Protein AF-A0A6J5V2I3-F1 (afdb_monomer)

Mean predicted aligned error: 6.12 Å

Nearest PDB structures (foldseek):
  8hni-assembly1_G  TM=2.687E-01  e=2.159E-01  Homo sapiens
  3mxh-assembly1_P  TM=5.125E-01  e=2.371E+00  Homo sapiens
  5o2v-assembly1_A  TM=5.079E-01  e=2.517E+00  Homo sapiens

Structure (mmCIF, N/CA/C/O backbone):
data_AF-A0A6J5V2I3-F1
#
_entry.id   AF-A0A6J5V2I3-F1
#
loop_
_atom_site.group_PDB
_atom_site.id
_atom_site.type_symbol
_atom_site.label_atom_id
_atom_site.label_alt_id
_atom_site.label_comp_id
_atom_site.label_asym_id
_atom_site.label_entity_id
_atom_site.label_seq_id
_atom_site.pdbx_PDB_ins_code
_atom_site.Cartn_x
_atom_site.Cartn_y
_atom_site.Cartn_z
_atom_site.occupancy
_atom_site.B_iso_or_equiv
_atom_site.auth_seq_id
_atom_site.auth_comp_id
_atom_site.auth_asym_id
_atom_site.auth_atom_id
_atom_site.pdbx_PDB_model_num
ATOM 1 N N . MET A 1 1 ? 7.909 12.365 25.636 1.00 50.78 1 MET A N 1
ATOM 2 C CA . MET A 1 1 ? 7.626 11.193 24.781 1.00 50.78 1 MET A CA 1
ATOM 3 C C . MET A 1 1 ? 6.154 11.246 24.423 1.00 50.78 1 MET A C 1
ATOM 5 O O . MET A 1 1 ? 5.352 11.389 25.336 1.00 50.78 1 MET A O 1
ATOM 9 N N . GLY A 1 2 ? 5.808 11.254 23.135 1.00 62.72 2 GLY A N 1
ATOM 10 C CA . GLY A 1 2 ? 4.414 11.369 22.702 1.00 62.72 2 GLY A CA 1
ATOM 11 C C . GLY A 1 2 ? 3.577 10.192 23.204 1.00 62.72 2 GLY A C 1
ATOM 12 O O . GLY A 1 2 ? 4.015 9.046 23.145 1.00 62.72 2 GLY A O 1
ATOM 13 N N . THR A 1 3 ? 2.389 10.471 23.731 1.00 79.06 3 THR A N 1
ATOM 14 C CA . THR A 1 3 ? 1.456 9.432 24.173 1.00 79.06 3 THR A CA 1
ATOM 15 C C . THR A 1 3 ? 0.920 8.693 22.949 1.00 79.06 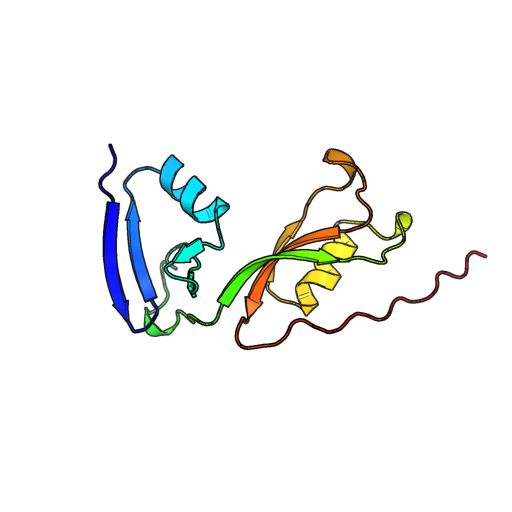3 THR A C 1
ATOM 17 O O . THR A 1 3 ? 0.344 9.321 22.061 1.00 79.06 3 THR A O 1
ATOM 20 N N . ILE A 1 4 ? 1.095 7.372 22.905 1.00 87.50 4 ILE A N 1
ATOM 21 C CA . ILE A 1 4 ? 0.461 6.504 21.907 1.00 87.50 4 ILE A CA 1
ATOM 22 C C . ILE A 1 4 ? -0.820 5.958 22.528 1.00 87.50 4 ILE A C 1
ATOM 24 O O . ILE A 1 4 ? -0.789 5.395 23.624 1.00 87.50 4 ILE A O 1
ATOM 28 N N . LYS A 1 5 ? -1.948 6.114 21.836 1.00 91.81 5 LYS A N 1
ATOM 29 C CA . LYS A 1 5 ? -3.216 5.484 22.217 1.00 91.81 5 LYS A CA 1
ATOM 30 C C . LYS A 1 5 ? -3.663 4.564 21.095 1.00 91.81 5 LYS A C 1
ATOM 32 O O . LYS A 1 5 ? -3.734 4.997 19.950 1.00 91.81 5 LYS A O 1
ATOM 37 N N . VAL A 1 6 ? -3.973 3.318 21.435 1.00 92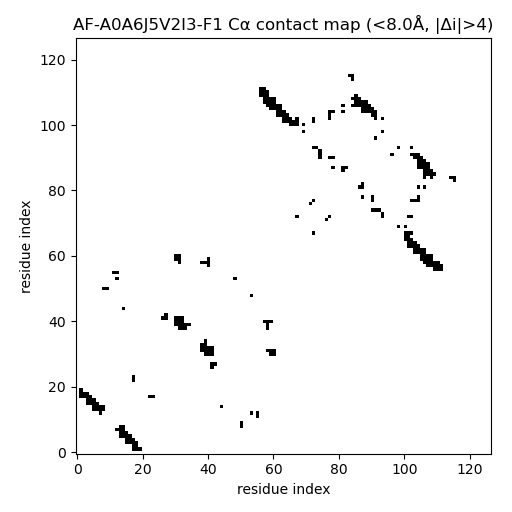.75 6 VAL A N 1
ATOM 38 C CA . VAL A 1 6 ? -4.553 2.342 20.508 1.00 92.75 6 VAL A CA 1
ATOM 39 C C . VAL A 1 6 ? -5.940 1.988 21.017 1.00 92.75 6 VAL A C 1
ATOM 41 O O . VAL A 1 6 ? -6.088 1.590 22.171 1.00 92.75 6 VAL A O 1
ATOM 44 N N . LEU A 1 7 ? -6.950 2.163 20.174 1.00 93.12 7 LEU A N 1
ATOM 45 C CA . LEU A 1 7 ? -8.341 1.857 20.479 1.00 93.12 7 LEU A CA 1
ATOM 46 C C . LEU A 1 7 ? -8.856 0.830 19.475 1.00 93.12 7 LEU A C 1
ATOM 48 O O . LEU A 1 7 ? -8.580 0.921 18.279 1.00 93.12 7 LEU A O 1
ATOM 52 N N . TRP A 1 8 ? -9.610 -0.149 19.963 1.00 93.38 8 TRP A N 1
ATOM 53 C CA . TRP A 1 8 ? -10.357 -1.051 19.095 1.00 93.38 8 TRP A CA 1
ATOM 54 C C . TRP A 1 8 ? -11.487 -0.273 18.410 1.00 93.38 8 TRP A C 1
ATOM 56 O O . TRP A 1 8 ? -12.190 0.486 19.077 1.00 93.38 8 TRP A O 1
ATOM 66 N N . ALA A 1 9 ? -11.628 -0.434 17.092 1.00 89.69 9 ALA A N 1
ATOM 67 C CA . ALA A 1 9 ? -12.672 0.226 16.308 1.00 89.69 9 ALA A CA 1
ATOM 68 C C . ALA A 1 9 ? -13.717 -0.785 15.812 1.00 89.69 9 ALA A C 1
ATOM 70 O O . ALA A 1 9 ? -14.901 -0.620 16.087 1.00 89.69 9 ALA A O 1
ATOM 71 N N . LYS A 1 10 ? -13.272 -1.838 15.113 1.00 90.25 10 LYS A N 1
ATOM 72 C CA . LYS A 1 10 ? -14.092 -2.987 14.695 1.00 90.25 10 LYS A CA 1
ATOM 73 C C . LYS A 1 10 ? -13.204 -4.214 14.461 1.00 90.25 10 LYS A C 1
ATOM 75 O O . LYS A 1 10 ? -11.998 -4.174 14.706 1.00 90.25 10 LYS A O 1
ATOM 80 N N . GLU A 1 11 ? -13.782 -5.320 14.000 1.00 90.69 11 GLU A N 1
ATOM 81 C CA . GLU A 1 11 ? -13.013 -6.519 13.648 1.00 90.69 11 GLU A CA 1
ATOM 82 C C . GLU A 1 11 ? -11.870 -6.188 12.670 1.00 90.69 11 GLU A C 1
ATOM 84 O O . GLU A 1 11 ? -12.077 -5.534 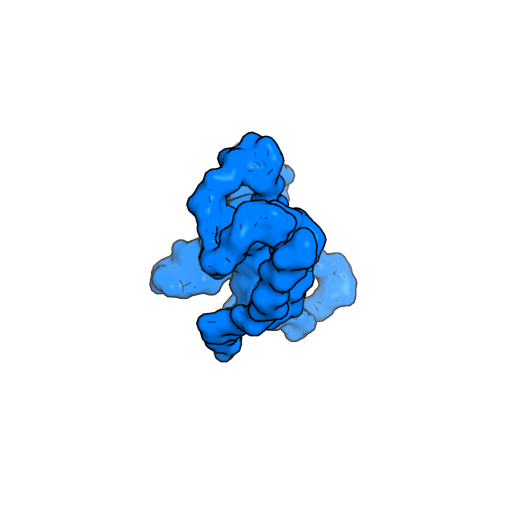11.650 1.00 90.69 11 GLU A O 1
ATOM 89 N N . ASN A 1 12 ? -10.649 -6.608 13.021 1.00 90.88 12 ASN A N 1
ATOM 90 C CA . ASN A 1 12 ? -9.408 -6.356 12.277 1.00 90.88 12 ASN A CA 1
ATOM 91 C C . ASN A 1 12 ? -9.067 -4.871 12.012 1.00 90.88 12 ASN A C 1
ATOM 93 O O . ASN A 1 12 ? -8.186 -4.585 11.202 1.00 90.88 12 ASN A O 1
ATOM 97 N N . VAL A 1 13 ? -9.700 -3.920 12.714 1.00 91.38 13 VAL A N 1
ATOM 98 C CA . VAL A 1 13 ? -9.439 -2.478 12.567 1.00 91.38 13 VAL A CA 1
ATOM 99 C C . VAL A 1 13 ? -9.248 -1.810 13.929 1.00 91.38 13 VAL A C 1
ATOM 101 O O . VAL A 1 13 ? -10.082 -1.906 14.832 1.00 91.38 13 VAL A O 1
ATOM 104 N N . TYR A 1 14 ? -8.149 -1.067 14.051 1.00 91.94 14 TYR A N 1
ATOM 105 C CA . TYR A 1 14 ? -7.755 -0.351 15.261 1.00 91.94 14 TYR A CA 1
ATOM 106 C C . TYR A 1 14 ? -7.426 1.102 14.920 1.00 91.94 14 TYR A C 1
ATOM 108 O O . TYR A 1 14 ? -6.811 1.382 13.892 1.00 91.94 14 TYR A O 1
ATOM 116 N N . SER A 1 15 ? -7.802 2.026 15.801 1.00 91.06 15 SER A N 1
ATOM 117 C CA . SER A 1 15 ? -7.406 3.430 15.713 1.00 91.06 15 SER A CA 1
ATOM 118 C C . SER A 1 15 ? -6.141 3.660 16.530 1.00 91.06 15 SER A C 1
ATOM 120 O O . SER A 1 15 ? -6.086 3.306 17.709 1.00 91.06 15 SER A O 1
ATOM 122 N N . ILE A 1 16 ? -5.122 4.254 15.909 1.00 92.00 16 ILE A N 1
ATOM 123 C CA . ILE A 1 16 ? -3.849 4.589 16.551 1.00 92.00 16 ILE A CA 1
ATOM 124 C C . ILE A 1 16 ? -3.707 6.111 16.538 1.00 92.00 16 ILE A C 1
ATOM 126 O O . ILE A 1 16 ? -3.611 6.725 15.479 1.00 92.00 16 ILE A O 1
ATOM 130 N N . SER A 1 17 ? -3.691 6.725 17.719 1.00 91.50 17 SER A N 1
ATOM 131 C CA . SER A 1 17 ? -3.444 8.157 17.894 1.00 91.50 17 SER A CA 1
ATOM 132 C C . SER A 1 17 ? -2.034 8.381 18.422 1.00 91.50 17 SER A C 1
ATOM 134 O O . SER A 1 17 ? -1.651 7.817 19.451 1.00 91.50 17 SER A O 1
ATOM 136 N N . VAL A 1 18 ? -1.277 9.219 17.719 1.00 90.06 18 VAL A N 1
ATOM 137 C CA . VAL A 1 18 ? 0.126 9.520 18.011 1.00 90.06 18 VAL A CA 1
ATOM 138 C C . VAL A 1 18 ? 0.307 11.033 18.002 1.00 90.06 18 VAL A C 1
ATOM 140 O O . VAL A 1 18 ? -0.085 11.692 17.045 1.00 90.06 18 VAL A O 1
ATOM 143 N N . GLY A 1 19 ? 0.883 11.589 19.070 1.00 88.00 19 GLY A N 1
ATOM 144 C CA . GLY A 1 19 ? 1.113 13.036 19.199 1.00 88.00 19 GLY A CA 1
ATOM 145 C C . GLY A 1 19 ? 2.407 13.553 18.555 1.00 88.00 19 GLY A C 1
ATOM 146 O O . GLY A 1 19 ? 2.732 14.721 18.721 1.00 88.00 19 GLY A O 1
ATOM 147 N N . ASP A 1 20 ? 3.166 12.686 17.885 1.00 90.12 20 ASP A N 1
ATOM 148 C CA . ASP A 1 20 ? 4.465 12.989 17.281 1.00 90.12 20 ASP A CA 1
ATOM 149 C C . ASP A 1 20 ? 4.470 12.598 15.798 1.00 90.12 20 ASP A C 1
ATOM 151 O O . ASP A 1 20 ? 4.311 11.426 15.446 1.00 90.12 20 ASP A O 1
ATOM 155 N N . GLU A 1 21 ? 4.677 13.582 14.925 1.00 89.38 21 GLU A N 1
ATOM 156 C CA . GLU A 1 21 ? 4.688 13.393 13.475 1.00 89.38 21 GLU A CA 1
ATOM 157 C C . GLU A 1 21 ? 5.840 12.486 13.014 1.00 89.38 21 GLU A C 1
ATOM 159 O O . GLU A 1 21 ? 5.659 11.668 12.110 1.00 89.38 21 GLU A O 1
ATOM 164 N N . ALA A 1 22 ? 7.010 12.558 13.661 1.00 91.88 22 ALA A N 1
ATOM 165 C CA . ALA A 1 22 ? 8.142 11.698 13.316 1.00 91.88 22 ALA A CA 1
ATOM 166 C C . ALA A 1 22 ? 7.805 10.218 13.559 1.00 91.88 22 ALA A C 1
ATOM 168 O O . ALA A 1 22 ? 8.181 9.340 12.780 1.00 91.88 22 ALA A O 1
ATOM 169 N N . MET A 1 23 ? 7.039 9.936 14.613 1.00 91.19 23 MET A N 1
ATOM 170 C CA . MET A 1 23 ? 6.550 8.595 14.906 1.00 91.19 23 MET A CA 1
ATOM 171 C C . MET A 1 23 ? 5.470 8.141 13.918 1.00 91.19 23 MET A C 1
ATOM 173 O O . MET A 1 23 ? 5.496 6.984 13.503 1.00 91.19 23 MET A O 1
ATOM 177 N N . VAL A 1 24 ? 4.574 9.037 13.487 1.00 91.06 24 VAL A N 1
ATOM 178 C CA . VAL A 1 24 ? 3.604 8.734 12.418 1.00 91.06 24 VAL A CA 1
ATOM 179 C C . VAL A 1 24 ? 4.328 8.331 11.134 1.00 91.06 24 VAL A C 1
ATOM 181 O O . VAL A 1 24 ? 3.995 7.298 10.559 1.00 91.06 24 VAL A O 1
ATOM 184 N N . ARG A 1 25 ? 5.360 9.079 10.721 1.00 92.25 25 ARG A N 1
ATOM 185 C CA . ARG A 1 25 ? 6.163 8.739 9.533 1.00 92.25 25 ARG A CA 1
ATOM 186 C C . ARG A 1 25 ? 6.805 7.362 9.669 1.00 92.25 25 ARG A C 1
ATOM 188 O O . ARG A 1 25 ? 6.610 6.518 8.807 1.00 92.25 25 ARG A O 1
ATOM 195 N N . ARG A 1 26 ? 7.441 7.072 10.809 1.00 92.75 26 ARG A N 1
ATOM 196 C CA . ARG A 1 26 ? 8.023 5.743 11.080 1.00 92.75 26 ARG A CA 1
ATOM 197 C C . ARG A 1 26 ? 6.993 4.613 11.021 1.00 92.75 26 ARG A C 1
ATOM 199 O O . ARG A 1 26 ? 7.315 3.540 10.520 1.00 92.75 26 ARG A O 1
ATOM 206 N N . LEU A 1 27 ? 5.777 4.836 11.525 1.00 93.31 27 LEU A N 1
ATOM 207 C CA . LEU A 1 27 ? 4.687 3.857 11.448 1.00 93.31 27 LEU A CA 1
ATOM 208 C C . LEU A 1 27 ? 4.243 3.609 10.003 1.00 93.31 27 LEU A C 1
ATOM 210 O O . LEU A 1 27 ? 4.032 2.456 9.628 1.00 93.31 27 LEU A O 1
ATOM 214 N N . MET A 1 28 ? 4.132 4.667 9.196 1.00 92.56 28 MET A N 1
ATOM 215 C CA . MET A 1 28 ? 3.763 4.560 7.782 1.00 92.56 28 MET A CA 1
ATOM 216 C C . MET A 1 28 ? 4.870 3.899 6.955 1.00 92.56 28 MET A C 1
ATOM 218 O O . MET A 1 28 ? 4.591 3.001 6.159 1.00 92.56 28 MET A O 1
ATOM 222 N N . ASP A 1 29 ? 6.127 4.284 7.167 1.00 92.81 29 ASP A N 1
ATOM 223 C CA . ASP A 1 29 ? 7.292 3.780 6.432 1.00 92.81 29 ASP A CA 1
ATOM 224 C C . ASP A 1 29 ? 7.617 2.327 6.774 1.00 92.81 29 ASP A C 1
ATOM 226 O O . ASP A 1 29 ? 8.054 1.574 5.908 1.00 92.81 29 ASP A O 1
ATOM 230 N N . GLY A 1 30 ? 7.325 1.901 8.004 1.00 93.44 30 GLY A N 1
ATOM 231 C CA . GLY A 1 30 ? 7.525 0.521 8.440 1.00 93.44 30 GLY A CA 1
ATOM 232 C C . GLY A 1 30 ? 6.493 -0.477 7.914 1.00 93.44 30 GLY A C 1
ATOM 233 O O . GLY A 1 30 ? 6.630 -1.664 8.185 1.00 93.44 30 GLY A O 1
ATOM 234 N N . ASN A 1 31 ? 5.470 -0.040 7.170 1.00 94.44 31 ASN A N 1
ATOM 235 C CA . ASN A 1 31 ? 4.503 -0.973 6.600 1.00 94.44 31 ASN A CA 1
ATOM 236 C C . ASN A 1 31 ? 5.144 -1.966 5.606 1.00 94.44 31 ASN A C 1
ATOM 238 O O . ASN A 1 31 ? 5.909 -1.527 4.736 1.00 94.44 31 ASN A O 1
ATOM 242 N N . PRO A 1 32 ? 4.742 -3.251 5.657 1.00 94.94 32 PRO A N 1
ATOM 243 C CA . PRO A 1 32 ? 3.748 -3.808 6.574 1.00 94.94 32 PRO A CA 1
ATOM 244 C C . PRO A 1 32 ? 4.379 -4.212 7.910 1.00 94.94 32 PRO A C 1
ATOM 246 O O . PRO A 1 32 ? 5.536 -4.623 7.977 1.00 94.94 32 PRO A O 1
ATOM 249 N N . TRP A 1 33 ? 3.583 -4.169 8.973 1.00 94.44 33 TRP A N 1
ATOM 250 C CA . TRP A 1 33 ? 3.976 -4.684 10.279 1.00 94.44 33 TRP A CA 1
ATOM 251 C C . TRP A 1 33 ? 3.543 -6.140 10.435 1.00 94.44 33 TRP A C 1
ATOM 253 O O . TRP A 1 33 ? 2.594 -6.597 9.798 1.00 94.44 33 TRP A O 1
ATOM 263 N N . PHE A 1 34 ? 4.216 -6.864 11.326 1.00 93.75 34 PHE A N 1
ATOM 264 C CA . PHE A 1 34 ? 3.855 -8.234 11.673 1.00 93.75 34 PHE A CA 1
ATOM 265 C C . PHE A 1 34 ? 3.612 -8.338 13.173 1.00 93.75 34 PHE A C 1
ATOM 267 O O . PHE A 1 34 ? 4.513 -8.102 13.979 1.00 93.75 34 PHE A O 1
ATOM 274 N N . ILE A 1 35 ? 2.390 -8.704 13.554 1.00 91.81 35 ILE A N 1
ATOM 275 C CA . ILE A 1 35 ? 1.990 -8.876 14.950 1.00 91.81 35 ILE A CA 1
ATOM 276 C C . ILE A 1 35 ? 1.571 -10.330 15.124 1.00 91.81 35 ILE A C 1
ATOM 278 O O . ILE A 1 35 ? 0.568 -10.765 14.568 1.00 91.81 35 ILE A O 1
ATOM 282 N N . LYS A 1 36 ? 2.356 -11.102 15.887 1.00 93.88 36 LYS A N 1
ATOM 283 C CA . LYS A 1 36 ? 2.112 -12.539 16.129 1.00 93.88 36 LYS A CA 1
ATOM 284 C C . LYS A 1 36 ? 1.931 -13.359 14.836 1.00 93.88 36 LYS A C 1
ATOM 286 O O . LYS A 1 36 ? 1.108 -14.264 14.786 1.00 93.88 36 LYS A O 1
ATOM 291 N N . GLY A 1 37 ? 2.687 -13.024 13.791 1.00 91.06 37 GLY A N 1
ATOM 292 C CA . GLY A 1 37 ? 2.617 -13.696 12.488 1.00 91.06 37 GLY A CA 1
ATOM 293 C C . GLY A 1 37 ? 1.512 -13.191 11.555 1.00 91.06 37 GLY A C 1
ATOM 294 O O . GLY A 1 37 ? 1.492 -13.589 10.396 1.00 91.06 37 GLY A O 1
ATOM 295 N N . PHE A 1 38 ? 0.643 -12.284 12.009 1.00 90.31 38 PHE A N 1
ATOM 296 C CA . PHE A 1 38 ? -0.373 -11.652 11.169 1.00 90.31 38 PHE A CA 1
ATOM 297 C C . PHE A 1 38 ? 0.140 -10.342 10.577 1.00 90.31 38 PHE A C 1
ATOM 299 O O . PHE A 1 38 ? 0.819 -9.567 11.257 1.00 90.31 38 PHE A O 1
ATOM 306 N N . THR A 1 39 ? -0.208 -10.084 9.317 1.00 92.44 39 THR A N 1
ATOM 307 C CA . THR A 1 39 ? 0.081 -8.815 8.644 1.00 92.44 39 THR A CA 1
ATOM 308 C C . THR A 1 39 ? -0.808 -7.711 9.204 1.00 92.44 39 THR A C 1
ATOM 310 O O . THR A 1 39 ? -2.025 -7.855 9.285 1.00 92.44 39 THR A O 1
ATOM 313 N N . PHE A 1 40 ? -0.191 -6.595 9.575 1.00 93.12 40 PHE A N 1
ATOM 314 C CA . PHE A 1 40 ? -0.855 -5.416 10.104 1.00 93.12 40 PHE A CA 1
ATOM 315 C C . PHE A 1 40 ? -0.429 -4.188 9.302 1.00 93.12 40 PHE A C 1
ATOM 317 O O . PHE A 1 40 ? 0.755 -3.856 9.232 1.00 93.12 40 PHE A O 1
ATOM 324 N N . THR A 1 41 ? -1.397 -3.506 8.699 1.00 93.88 41 THR A N 1
ATOM 325 C CA . THR A 1 41 ? -1.143 -2.341 7.848 1.00 93.88 41 THR A CA 1
ATOM 326 C C . THR A 1 41 ? -1.657 -1.083 8.526 1.00 93.88 41 THR A C 1
ATOM 328 O O . THR A 1 41 ? -2.841 -0.966 8.834 1.00 93.88 41 THR A O 1
ATOM 331 N N . VAL A 1 42 ? -0.771 -0.114 8.717 1.00 92.94 42 VAL A N 1
ATOM 332 C CA 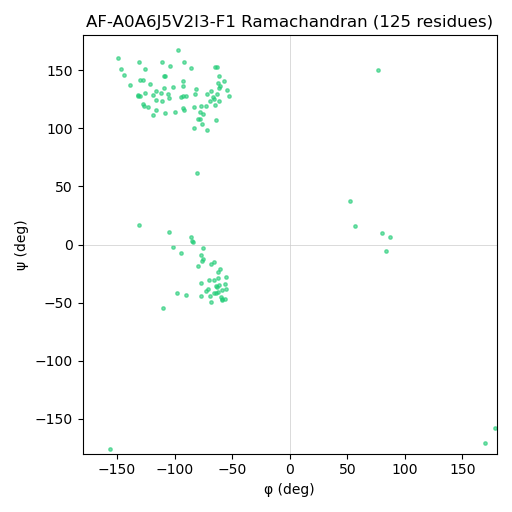. VAL A 1 42 ? -1.104 1.221 9.209 1.00 92.94 42 VAL A CA 1
ATOM 333 C C . VAL A 1 42 ? -1.412 2.117 8.013 1.00 92.94 42 VAL A C 1
ATOM 335 O O . VAL A 1 42 ? -0.614 2.211 7.084 1.00 92.94 42 VAL A O 1
ATOM 338 N N . LYS A 1 43 ? -2.556 2.798 8.028 1.00 90.50 43 LYS A N 1
ATOM 339 C CA . LYS A 1 43 ? -2.929 3.799 7.018 1.00 90.50 43 LYS A CA 1
ATOM 340 C C . LYS A 1 43 ? -3.392 5.072 7.712 1.00 90.50 43 LYS A C 1
ATOM 342 O O . LYS A 1 43 ? -3.803 5.034 8.872 1.00 90.50 43 LYS A O 1
ATOM 347 N N . TYR A 1 44 ? -3.321 6.201 7.011 1.00 88.25 44 TYR A N 1
ATOM 348 C CA . TYR A 1 44 ? -3.926 7.434 7.506 1.00 88.25 44 TYR A CA 1
ATOM 349 C C . TYR A 1 44 ? -5.430 7.234 7.667 1.00 88.25 44 TYR A C 1
ATOM 351 O O . TYR A 1 44 ? -6.075 6.660 6.790 1.00 88.25 44 TYR A O 1
ATOM 359 N N . CYS A 1 45 ? -5.975 7.711 8.786 1.00 82.00 45 CYS A N 1
ATOM 360 C CA . CYS A 1 45 ? -7.412 7.682 9.004 1.00 82.00 45 CYS A CA 1
ATOM 361 C C . CYS A 1 45 ? -8.086 8.597 7.965 1.00 82.00 45 CYS A C 1
ATOM 363 O O . CYS A 1 45 ? -7.759 9.789 7.915 1.00 82.00 45 CYS A O 1
ATOM 365 N N . PRO A 1 46 ? -8.982 8.077 7.114 1.00 75.00 46 PRO A N 1
ATOM 366 C CA . PRO A 1 46 ? -9.705 8.908 6.164 1.00 75.00 46 PRO A CA 1
ATOM 367 C C . PRO A 1 46 ? -10.632 9.879 6.910 1.00 75.00 46 PRO A C 1
ATOM 369 O O . PRO A 1 46 ? -11.468 9.465 7.703 1.00 75.00 46 PRO A O 1
ATOM 372 N N . LEU A 1 47 ? -10.504 11.181 6.633 1.00 70.88 47 LEU A N 1
ATOM 373 C CA . LEU A 1 47 ? -11.242 12.248 7.335 1.00 70.88 47 LEU A CA 1
ATOM 374 C C . LEU A 1 47 ? -12.772 12.178 7.167 1.00 70.88 47 LEU A C 1
ATOM 376 O O . LEU A 1 47 ? -13.497 12.715 7.998 1.00 70.88 47 LEU A O 1
ATOM 380 N N . TYR A 1 48 ? -13.256 11.541 6.096 1.00 66.44 48 TYR A N 1
ATOM 381 C CA . TYR A 1 48 ? -14.666 11.571 5.678 1.00 66.44 48 TYR A CA 1
ATOM 382 C C . TYR A 1 48 ? -15.265 10.189 5.388 1.00 66.44 48 TYR A C 1
ATOM 384 O O . TYR A 1 48 ? -16.274 10.104 4.698 1.00 66.44 48 TYR A O 1
ATOM 392 N N . HIS A 1 49 ? -14.631 9.109 5.846 1.00 67.62 49 HIS A N 1
ATOM 393 C CA . HIS A 1 49 ? -15.162 7.758 5.643 1.00 67.62 49 HIS A CA 1
ATOM 394 C C . HIS A 1 49 ? -15.691 7.196 6.959 1.00 67.62 49 HIS A C 1
ATOM 396 O O . HIS A 1 49 ? -15.130 7.460 8.026 1.00 67.62 49 HIS A O 1
ATOM 402 N N . SER A 1 50 ? -16.764 6.409 6.876 1.00 78.38 50 SER A N 1
ATOM 403 C CA . SER A 1 50 ? -17.210 5.601 8.004 1.00 78.38 50 SER A CA 1
ATOM 404 C C . SER A 1 50 ? -16.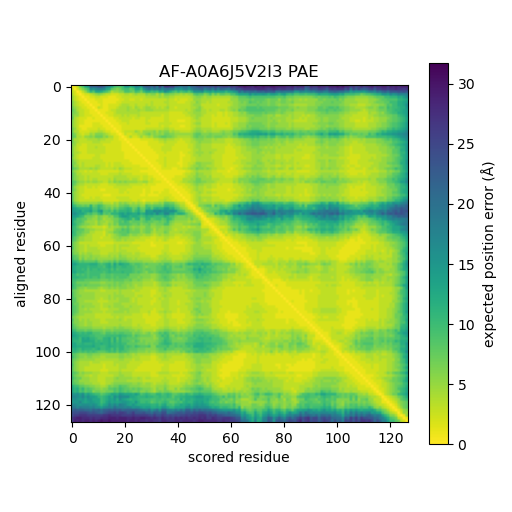123 4.584 8.353 1.00 78.38 50 SER A C 1
ATOM 406 O O . SER A 1 50 ? -15.374 4.123 7.488 1.00 78.38 50 SER A O 1
ATOM 408 N N . LEU A 1 51 ? -16.068 4.167 9.620 1.00 75.69 51 LEU A N 1
ATOM 409 C CA . LEU A 1 51 ? -15.261 3.007 10.010 1.00 75.69 51 LEU A CA 1
ATOM 410 C C . LEU A 1 51 ? -15.649 1.762 9.199 1.00 75.69 51 LEU A C 1
ATOM 412 O O . LEU A 1 51 ? -14.806 0.895 8.967 1.00 75.69 51 LEU A O 1
ATOM 416 N N . ASP A 1 52 ? -16.896 1.682 8.735 1.00 79.44 52 ASP A N 1
ATOM 417 C CA . ASP A 1 52 ? -17.399 0.587 7.907 1.00 79.44 52 ASP A CA 1
ATOM 418 C C . ASP A 1 52 ? -16.740 0.531 6.526 1.00 79.44 52 ASP A C 1
ATOM 420 O O . ASP A 1 52 ? -16.481 -0.567 6.039 1.00 79.44 52 ASP A O 1
ATOM 424 N N . ASP A 1 53 ? -16.332 1.676 5.973 1.00 80.25 53 ASP A N 1
ATOM 425 C CA . ASP A 1 53 ? -15.677 1.764 4.661 1.00 80.25 53 ASP A CA 1
ATOM 426 C C . ASP A 1 53 ? -14.213 1.291 4.697 1.00 80.25 53 ASP A C 1
ATOM 428 O O . ASP A 1 53 ? -13.578 1.093 3.659 1.00 80.25 53 ASP A O 1
ATOM 432 N N . ILE A 1 54 ? -13.645 1.107 5.896 1.00 82.62 54 ILE A N 1
ATOM 433 C CA . ILE A 1 54 ? -12.289 0.585 6.059 1.00 82.62 54 ILE A CA 1
ATOM 434 C C . ILE A 1 54 ? -12.306 -0.919 5.788 1.00 82.62 54 ILE A C 1
ATOM 436 O O . ILE A 1 54 ? -12.850 -1.699 6.578 1.00 82.62 54 ILE A O 1
ATOM 440 N N . ILE A 1 55 ? -11.664 -1.314 4.687 1.00 82.75 55 ILE A N 1
ATOM 441 C CA . ILE A 1 55 ? -11.507 -2.710 4.278 1.00 82.75 55 ILE A CA 1
ATOM 442 C C . ILE A 1 55 ? -10.186 -3.267 4.854 1.00 82.75 55 ILE A C 1
ATOM 444 O O . ILE A 1 55 ? -9.113 -2.765 4.498 1.00 82.75 55 ILE A O 1
ATOM 448 N N . PRO A 1 56 ? -10.230 -4.271 5.757 1.00 84.81 56 PRO A N 1
ATOM 449 C CA . PRO A 1 56 ? -9.047 -4.788 6.451 1.00 84.81 56 PRO A CA 1
ATOM 450 C C . PRO A 1 56 ? -8.259 -5.842 5.653 1.00 84.81 56 PRO A C 1
ATOM 452 O O . PRO A 1 56 ? -7.275 -6.374 6.156 1.00 84.81 56 PRO A O 1
ATOM 455 N N . ASP A 1 57 ? -8.664 -6.153 4.421 1.00 90.44 57 ASP A N 1
ATOM 456 C CA . ASP A 1 57 ? -8.029 -7.156 3.552 1.00 90.44 57 ASP A CA 1
ATOM 457 C C . ASP A 1 57 ? -6.851 -6.603 2.735 1.00 90.44 57 ASP A C 1
ATOM 459 O O . ASP A 1 57 ? -6.292 -7.294 1.887 1.00 90.44 57 ASP A O 1
ATOM 463 N N . ARG A 1 58 ? -6.453 -5.352 2.978 1.00 91.75 58 ARG A N 1
ATOM 464 C CA . ARG A 1 58 ? -5.410 -4.679 2.208 1.00 91.75 58 ARG A CA 1
ATOM 465 C C . ARG A 1 58 ? -4.069 -4.664 2.928 1.00 91.75 58 ARG A C 1
ATOM 467 O O . ARG A 1 58 ? -3.979 -4.290 4.100 1.00 91.75 58 ARG A O 1
ATOM 474 N N . ALA A 1 59 ? -3.002 -4.955 2.192 1.00 93.50 59 ALA A N 1
ATOM 475 C CA . ALA A 1 59 ? -1.641 -4.929 2.706 1.00 93.50 59 ALA A CA 1
ATOM 476 C C . ALA A 1 59 ? -0.705 -4.084 1.843 1.00 93.50 59 ALA A C 1
ATOM 478 O O . ALA A 1 59 ? -0.789 -4.094 0.618 1.00 93.50 59 ALA A O 1
ATOM 479 N N . ILE A 1 60 ? 0.199 -3.348 2.490 1.00 95.50 60 ILE A N 1
ATOM 480 C CA . ILE A 1 60 ? 1.210 -2.541 1.801 1.00 95.50 60 ILE A CA 1
ATOM 481 C C . ILE A 1 60 ? 2.521 -3.315 1.805 1.00 95.50 60 ILE A C 1
ATOM 483 O O . ILE A 1 60 ? 3.105 -3.499 2.866 1.00 95.50 60 ILE A O 1
ATOM 487 N N . PHE A 1 61 ? 2.999 -3.730 0.634 1.00 94.75 61 PHE A N 1
ATOM 488 C CA . PHE A 1 61 ? 4.264 -4.449 0.480 1.00 94.75 61 PHE A CA 1
ATOM 489 C C . PHE A 1 61 ? 5.1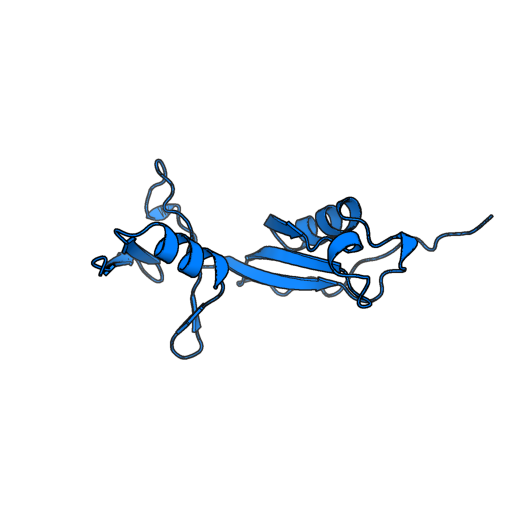79 -3.769 -0.532 1.00 94.75 61 PHE A C 1
ATOM 491 O O . PHE A 1 61 ? 4.728 -3.183 -1.516 1.00 94.75 61 PHE A O 1
ATOM 498 N N . TRP A 1 62 ? 6.486 -3.926 -0.329 1.00 94.19 62 TRP A N 1
ATOM 499 C CA . TRP A 1 62 ? 7.448 -3.786 -1.413 1.00 94.19 62 TRP A CA 1
ATOM 500 C C . TRP A 1 62 ? 7.412 -5.044 -2.279 1.00 94.19 62 TRP A C 1
ATOM 502 O O . TRP A 1 62 ? 7.686 -6.143 -1.806 1.00 94.19 62 TRP A O 1
ATOM 512 N N . VAL A 1 63 ? 7.079 -4.873 -3.553 1.00 93.00 63 VAL A N 1
ATOM 513 C CA . VAL A 1 63 ? 7.014 -5.933 -4.556 1.00 93.00 63 VAL A CA 1
ATOM 514 C C . VAL A 1 63 ? 8.166 -5.760 -5.535 1.00 93.00 63 VAL A C 1
ATOM 516 O O . VAL A 1 63 ? 8.435 -4.652 -6.005 1.00 93.00 63 VAL A O 1
ATOM 519 N N . GLN A 1 64 ? 8.837 -6.867 -5.846 1.00 93.00 64 GLN A N 1
ATOM 520 C CA . GLN A 1 64 ? 9.910 -6.924 -6.830 1.00 93.00 64 GLN A CA 1
ATOM 521 C C . GLN A 1 64 ? 9.420 -7.608 -8.102 1.00 93.00 64 GLN A C 1
ATOM 523 O O . GLN A 1 64 ? 8.860 -8.702 -8.063 1.00 93.00 64 GLN A O 1
ATOM 528 N N . ALA A 1 65 ? 9.654 -6.959 -9.236 1.00 90.38 65 ALA A N 1
ATOM 529 C CA . ALA A 1 65 ? 9.380 -7.510 -10.548 1.00 90.38 65 ALA A CA 1
ATOM 530 C C . ALA A 1 65 ? 10.692 -7.860 -11.251 1.00 90.38 65 ALA A C 1
ATOM 532 O O . ALA A 1 65 ? 11.487 -6.981 -11.593 1.00 90.38 65 ALA A O 1
ATOM 533 N N . HIS A 1 66 ? 10.899 -9.157 -11.459 1.00 89.94 66 HIS A N 1
ATOM 534 C CA . HIS A 1 66 ? 12.089 -9.721 -12.089 1.00 89.94 66 HIS A CA 1
ATOM 535 C C . HIS A 1 66 ? 11.861 -10.001 -13.580 1.00 89.94 66 HIS A C 1
ATOM 537 O O . HIS A 1 66 ? 10.728 -9.988 -14.061 1.00 89.94 66 HIS A O 1
ATOM 543 N N . GLY A 1 67 ? 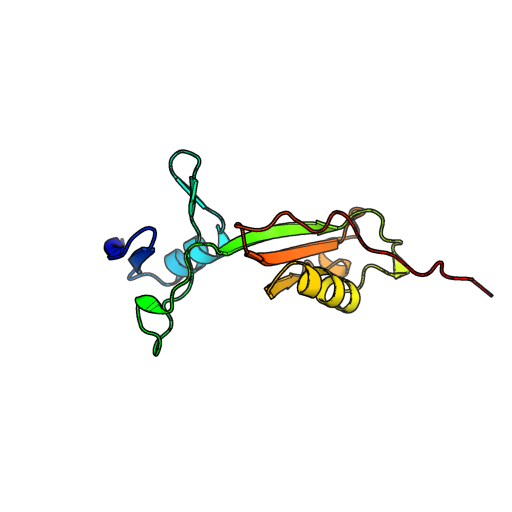12.948 -10.262 -14.312 1.00 85.62 67 GLY A N 1
ATOM 544 C CA . GLY A 1 67 ? 12.892 -10.638 -15.730 1.00 85.62 67 GLY A CA 1
ATOM 545 C C . GLY A 1 67 ? 12.709 -9.468 -16.702 1.00 85.62 67 GLY A C 1
ATOM 546 O O . GLY A 1 67 ? 12.488 -9.697 -17.886 1.00 85.62 67 GLY A O 1
ATOM 547 N N . PHE A 1 68 ? 12.822 -8.223 -16.230 1.00 83.75 68 PHE A N 1
ATOM 548 C CA . PHE A 1 68 ? 12.794 -7.045 -17.094 1.00 83.75 68 PHE A CA 1
ATOM 549 C C . PHE A 1 68 ? 14.165 -6.780 -17.732 1.00 83.75 68 PHE A C 1
ATOM 551 O O . PHE A 1 68 ? 15.161 -6.653 -17.013 1.00 83.75 68 PHE A O 1
ATOM 558 N N . PRO A 1 69 ? 14.230 -6.602 -19.063 1.00 84.06 69 PRO A N 1
ATOM 559 C CA . PRO A 1 69 ? 15.366 -5.971 -19.716 1.00 84.06 69 PRO A CA 1
ATOM 560 C C . PRO A 1 69 ? 15.601 -4.563 -19.157 1.00 84.06 69 PRO A C 1
ATOM 562 O O . PRO A 1 69 ? 14.650 -3.812 -18.931 1.00 84.06 69 PRO A O 1
ATOM 565 N N . ARG A 1 70 ? 16.871 -4.175 -18.986 1.00 82.81 70 ARG A N 1
ATOM 566 C CA . ARG A 1 70 ? 17.253 -2.888 -18.377 1.00 82.81 70 ARG A CA 1
ATOM 567 C C . ARG A 1 70 ? 16.627 -1.677 -19.077 1.00 82.81 70 ARG A C 1
ATOM 569 O O . ARG A 1 70 ? 16.199 -0.746 -18.408 1.00 82.81 70 ARG A O 1
ATOM 576 N N . ASN A 1 71 ? 16.527 -1.696 -20.406 1.00 84.12 71 ASN A N 1
ATOM 577 C CA . ASN A 1 71 ? 15.908 -0.616 -21.188 1.00 84.12 71 ASN A CA 1
ATOM 578 C C . ASN A 1 71 ? 14.393 -0.466 -20.936 1.00 84.12 71 ASN A C 1
ATOM 580 O O . ASN A 1 71 ? 13.808 0.553 -21.294 1.00 84.12 71 ASN A O 1
ATOM 584 N N . MET A 1 72 ? 13.752 -1.462 -20.320 1.00 82.38 72 MET A N 1
ATOM 585 C CA . MET A 1 72 ? 12.342 -1.432 -19.935 1.00 82.38 72 MET A CA 1
ATOM 586 C C . MET A 1 72 ? 12.141 -1.146 -18.442 1.00 82.38 72 MET A C 1
ATOM 588 O O . MET A 1 72 ? 10.995 -1.011 -18.007 1.00 82.38 72 MET A O 1
ATOM 592 N N . CYS A 1 73 ? 13.215 -0.997 -17.664 1.00 84.88 73 CYS A N 1
ATOM 593 C CA . CYS A 1 73 ? 13.171 -0.671 -16.242 1.00 84.88 73 CYS A CA 1
ATOM 594 C C . CYS A 1 73 ? 12.955 0.830 -16.002 1.00 84.88 73 CYS A C 1
ATOM 596 O O . CYS A 1 73 ? 13.793 1.495 -15.407 1.00 84.88 73 CYS A O 1
ATOM 598 N N . SER A 1 74 ? 11.822 1.359 -16.467 1.00 86.94 74 SER A N 1
ATOM 599 C CA . SER A 1 74 ? 11.432 2.755 -16.251 1.00 86.94 74 SER A CA 1
ATOM 600 C C . SER A 1 74 ? 10.349 2.887 -15.172 1.00 86.94 74 SER A C 1
ATOM 602 O O . SER A 1 74 ? 9.510 1.984 -15.032 1.00 86.94 74 SER A O 1
ATOM 604 N N . PRO A 1 75 ? 10.262 4.035 -14.472 1.00 89.38 75 PRO A N 1
ATOM 605 C CA . PRO A 1 75 ? 9.178 4.303 -13.524 1.00 89.38 75 PRO A CA 1
ATOM 606 C C . PRO A 1 75 ? 7.783 4.186 -14.157 1.00 89.38 75 PRO A C 1
ATOM 608 O O . PRO A 1 75 ? 6.833 3.727 -13.523 1.00 89.38 75 PRO A O 1
ATOM 611 N N . GLY A 1 76 ? 7.651 4.546 -15.439 1.00 90.50 76 GLY A N 1
ATOM 612 C CA . GLY A 1 76 ? 6.401 4.400 -16.186 1.00 90.50 76 GLY A CA 1
ATOM 613 C C . GLY A 1 76 ? 5.978 2.938 -16.362 1.00 90.50 76 GLY A C 1
ATOM 614 O O . GLY A 1 76 ? 4.802 2.610 -16.190 1.00 90.50 76 GLY A O 1
ATOM 615 N N . ASN A 1 77 ? 6.926 2.046 -16.657 1.00 89.12 77 ASN A N 1
ATOM 616 C CA . ASN A 1 77 ? 6.651 0.615 -16.780 1.00 89.12 77 ASN A CA 1
ATOM 617 C C . ASN A 1 77 ? 6.390 -0.034 -15.417 1.00 89.12 77 ASN A C 1
ATOM 619 O O . ASN A 1 77 ? 5.448 -0.818 -15.303 1.00 89.12 77 ASN A O 1
ATOM 623 N N . ALA A 1 78 ? 7.143 0.353 -14.381 1.00 91.62 78 ALA A N 1
ATOM 624 C CA . ALA A 1 78 ? 6.879 -0.064 -13.005 1.00 91.62 78 ALA A CA 1
ATOM 625 C C . ALA A 1 78 ? 5.451 0.311 -12.579 1.00 91.62 78 ALA A C 1
ATOM 627 O O . ALA A 1 78 ? 4.697 -0.542 -12.121 1.00 91.62 78 ALA A O 1
ATOM 628 N N . ARG A 1 79 ? 5.011 1.551 -12.837 1.00 94.31 79 ARG A N 1
ATOM 629 C CA . ARG A 1 79 ? 3.644 1.988 -12.513 1.00 94.31 79 ARG A CA 1
ATOM 630 C C . ARG A 1 79 ? 2.579 1.159 -13.232 1.00 94.31 79 ARG A C 1
ATOM 632 O O . ARG A 1 79 ? 1.611 0.741 -12.601 1.00 94.31 79 ARG A O 1
ATOM 639 N N . LYS A 1 80 ? 2.758 0.898 -14.533 1.00 92.12 80 LYS A N 1
ATOM 640 C CA . LYS A 1 80 ? 1.830 0.071 -15.329 1.00 92.12 80 LYS A CA 1
ATOM 641 C C . LYS A 1 80 ? 1.744 -1.361 -14.808 1.00 92.12 80 LYS A C 1
ATOM 643 O O . LYS A 1 80 ? 0.655 -1.926 -14.778 1.00 92.12 80 LYS A O 1
ATOM 648 N N . LEU A 1 81 ? 2.875 -1.944 -14.415 1.00 91.19 81 LEU A N 1
ATOM 649 C CA . LEU A 1 81 ? 2.905 -3.282 -13.838 1.00 91.19 81 LEU A CA 1
ATOM 650 C C . LEU A 1 81 ? 2.250 -3.302 -12.457 1.00 91.19 81 LEU A C 1
ATOM 652 O O . LEU A 1 81 ? 1.376 -4.127 -12.209 1.00 91.19 81 LEU A O 1
ATOM 656 N N . GLY A 1 82 ? 2.636 -2.380 -11.577 1.00 93.81 82 GLY A N 1
ATOM 657 C CA . GLY A 1 82 ? 2.110 -2.307 -10.220 1.00 93.81 82 GLY A CA 1
ATOM 658 C C . GLY A 1 82 ? 0.610 -2.070 -10.170 1.00 93.81 82 GLY A C 1
ATOM 659 O O . GLY A 1 82 ? -0.057 -2.693 -9.352 1.00 93.81 82 GLY A O 1
ATOM 660 N N . ALA A 1 83 ? 0.063 -1.298 -11.113 1.00 94.12 83 ALA A N 1
ATOM 661 C CA . ALA A 1 83 ? -1.379 -1.097 -11.256 1.00 94.12 83 ALA A CA 1
ATOM 662 C C . ALA A 1 83 ? -2.162 -2.396 -11.536 1.00 94.12 83 ALA A C 1
ATOM 664 O O . ALA A 1 83 ? -3.363 -2.447 -11.289 1.00 94.12 83 ALA A O 1
ATOM 665 N N . ARG A 1 84 ? -1.505 -3.456 -12.034 1.00 91.88 84 ARG A N 1
ATOM 666 C CA . ARG A 1 84 ? -2.122 -4.786 -12.196 1.00 91.88 84 ARG A CA 1
ATOM 667 C C . ARG A 1 84 ? -2.177 -5.584 -10.892 1.00 91.88 84 ARG A C 1
ATOM 669 O O . ARG A 1 84 ? -2.919 -6.555 -10.821 1.00 91.88 84 ARG A O 1
ATOM 676 N N . ILE A 1 85 ? -1.371 -5.206 -9.900 1.00 93.44 85 ILE A N 1
ATOM 677 C CA . ILE A 1 85 ? -1.268 -5.874 -8.595 1.00 93.44 85 ILE A CA 1
ATOM 678 C C . ILE A 1 85 ? -2.117 -5.132 -7.556 1.00 93.44 85 ILE A C 1
ATOM 680 O O . ILE A 1 85 ? -2.809 -5.755 -6.756 1.00 93.44 85 ILE A O 1
ATOM 684 N N . GLY A 1 86 ? -2.082 -3.798 -7.566 1.00 94.44 86 GLY A N 1
ATOM 685 C CA . GLY A 1 86 ? -2.798 -2.962 -6.610 1.00 94.44 86 GLY A CA 1
ATOM 686 C C . GLY A 1 86 ? -2.540 -1.473 -6.832 1.00 94.44 86 GLY A C 1
ATOM 687 O O . GLY A 1 86 ? -2.162 -1.041 -7.920 1.00 94.44 86 GLY A O 1
ATOM 688 N N . SER A 1 87 ? -2.743 -0.670 -5.788 1.00 94.88 87 SER A N 1
ATOM 689 C CA . SER A 1 87 ? -2.481 0.769 -5.848 1.00 94.88 87 SER A CA 1
ATOM 690 C C . SER A 1 87 ? -0.998 1.043 -5.608 1.00 94.88 87 SER A C 1
ATOM 692 O O . SER A 1 87 ? -0.458 0.707 -4.553 1.00 94.88 87 SER A O 1
ATOM 694 N N . VAL A 1 88 ? -0.322 1.628 -6.596 1.00 96.56 88 VAL A N 1
ATOM 695 C CA . VAL A 1 88 ? 1.111 1.942 -6.515 1.00 96.56 88 VAL A CA 1
ATOM 696 C C . VAL A 1 88 ? 1.312 3.198 -5.677 1.00 96.56 88 VAL A C 1
ATOM 698 O O . VAL A 1 88 ? 0.917 4.288 -6.088 1.00 96.56 88 VAL A O 1
ATOM 701 N N . MET A 1 89 ? 1.958 3.039 -4.526 1.00 94.75 89 MET A N 1
ATOM 702 C CA . MET A 1 89 ? 2.266 4.121 -3.592 1.00 94.75 89 MET A CA 1
ATOM 703 C C . MET A 1 89 ? 3.619 4.760 -3.897 1.00 94.75 89 MET A C 1
ATOM 705 O O . MET A 1 89 ? 3.745 5.979 -3.896 1.00 94.75 89 MET A O 1
ATOM 709 N N . GLU A 1 90 ? 4.620 3.931 -4.188 1.00 95.25 90 GLU A N 1
ATOM 710 C CA . GLU A 1 90 ? 6.007 4.358 -4.365 1.00 95.25 90 GLU A CA 1
ATOM 711 C C . GLU A 1 90 ? 6.692 3.480 -5.414 1.00 95.25 90 GLU A C 1
ATOM 713 O O . GLU A 1 90 ? 6.337 2.312 -5.598 1.00 95.25 90 GLU A O 1
ATOM 718 N N . ILE A 1 91 ? 7.669 4.037 -6.119 1.00 95.31 91 ILE A N 1
ATOM 719 C CA . ILE A 1 91 ? 8.493 3.318 -7.091 1.00 95.31 91 ILE A CA 1
ATOM 720 C C . ILE A 1 91 ? 9.941 3.649 -6.755 1.00 95.31 91 ILE A C 1
ATOM 722 O O . ILE A 1 91 ? 10.273 4.823 -6.626 1.00 95.31 91 ILE A O 1
ATOM 726 N N . GLU A 1 92 ? 10.777 2.623 -6.595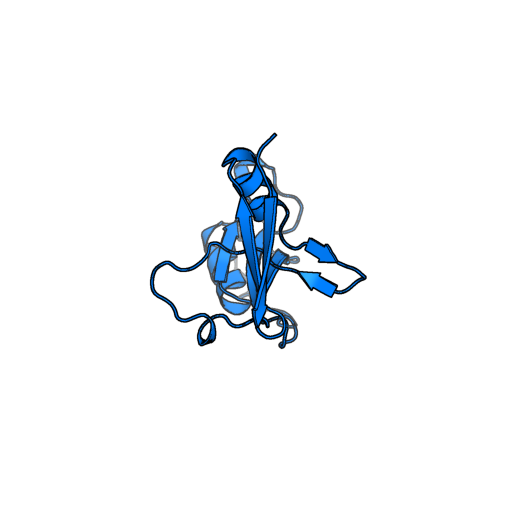 1.00 93.25 92 GLU A N 1
ATOM 727 C CA . GLU A 1 92 ? 12.212 2.812 -6.385 1.00 93.25 92 GLU A CA 1
ATOM 728 C C . GLU A 1 92 ? 12.834 3.402 -7.658 1.00 93.25 92 GLU A C 1
ATOM 730 O O . GLU A 1 92 ? 12.648 2.857 -8.752 1.00 93.25 92 GLU A O 1
ATOM 735 N N . ASP A 1 93 ? 13.554 4.515 -7.515 1.00 89.00 93 ASP A N 1
ATOM 736 C CA . ASP A 1 93 ? 14.230 5.167 -8.632 1.00 89.00 93 ASP A CA 1
ATOM 737 C C . ASP A 1 93 ? 15.520 4.420 -8.992 1.00 89.00 93 ASP A C 1
ATOM 739 O O . ASP A 1 93 ? 16.518 4.457 -8.271 1.00 89.00 93 ASP A O 1
ATOM 743 N N . VAL A 1 94 ? 15.484 3.725 -10.130 1.00 85.50 94 VAL A N 1
ATOM 744 C CA . VAL A 1 94 ? 16.590 2.911 -10.646 1.00 85.50 94 VAL A CA 1
ATOM 745 C C . VAL A 1 94 ? 17.834 3.751 -10.956 1.00 85.50 94 VAL A C 1
ATOM 747 O O . VAL A 1 94 ? 18.944 3.219 -10.859 1.00 85.50 94 VAL A O 1
ATOM 750 N N . ASP A 1 95 ? 17.671 5.028 -11.307 1.00 84.19 95 ASP A N 1
ATOM 751 C CA . ASP A 1 95 ? 18.787 5.917 -11.634 1.00 84.19 95 ASP A CA 1
ATOM 752 C C . ASP A 1 95 ? 19.506 6.392 -10.362 1.00 84.19 95 ASP A C 1
ATOM 754 O O . ASP A 1 95 ? 20.733 6.505 -10.359 1.00 84.19 95 ASP A O 1
ATOM 758 N N . GLU A 1 96 ? 18.776 6.572 -9.254 1.00 87.69 96 GLU A N 1
ATOM 759 C CA . GLU A 1 96 ? 19.359 6.928 -7.953 1.00 87.69 96 GLU A CA 1
ATOM 760 C C . GLU A 1 96 ? 20.010 5.730 -7.245 1.00 87.69 96 GLU A C 1
ATOM 762 O O . GLU A 1 96 ? 21.114 5.844 -6.708 1.00 87.69 96 GLU A O 1
ATOM 767 N N . VAL A 1 97 ? 19.346 4.565 -7.224 1.00 87.06 97 VAL A N 1
ATOM 768 C CA . VAL A 1 97 ? 19.817 3.397 -6.447 1.00 87.06 97 VAL A CA 1
ATOM 769 C C . VAL A 1 97 ? 20.661 2.401 -7.246 1.00 87.06 97 VAL A C 1
ATOM 771 O O . VAL A 1 97 ? 21.183 1.437 -6.674 1.00 87.06 97 VAL A O 1
ATOM 774 N N . GLY A 1 98 ? 20.757 2.595 -8.562 1.00 85.88 98 GLY A N 1
ATOM 775 C CA . GLY A 1 98 ? 21.372 1.664 -9.500 1.00 85.88 98 GLY A CA 1
ATOM 776 C C . GLY A 1 98 ? 20.490 0.456 -9.840 1.00 85.88 98 GLY A C 1
ATOM 777 O O . GLY A 1 98 ? 19.697 -0.040 -9.037 1.00 85.88 98 GLY A O 1
ATOM 778 N N . PHE A 1 99 ? 20.657 -0.074 -11.054 1.00 84.94 99 PHE A N 1
ATOM 779 C CA . PHE A 1 99 ? 19.900 -1.238 -11.512 1.00 84.94 99 PHE A CA 1
ATOM 780 C C . PHE A 1 99 ? 20.359 -2.536 -10.833 1.00 84.94 99 PHE A C 1
ATOM 782 O O . PHE A 1 99 ? 21.494 -2.976 -11.013 1.00 84.94 99 PHE A O 1
ATOM 789 N N . LYS A 1 100 ? 19.440 -3.184 -10.104 1.00 87.81 100 LYS A N 1
ATOM 790 C CA . LYS A 1 100 ? 19.683 -4.409 -9.314 1.00 87.81 100 LYS A CA 1
ATOM 791 C C . LYS A 1 100 ? 19.116 -5.688 -9.953 1.00 87.81 100 LYS A C 1
ATOM 793 O O . LYS A 1 100 ? 19.044 -6.721 -9.295 1.00 87.81 100 LYS A O 1
ATOM 798 N N . GLY A 1 101 ? 18.673 -5.635 -11.214 1.00 88.06 101 GLY A N 1
ATOM 799 C CA . GLY A 1 101 ? 18.050 -6.781 -11.899 1.00 88.06 101 GLY A CA 1
ATOM 800 C C . GLY A 1 101 ? 16.536 -6.927 -11.682 1.00 88.06 101 GLY A C 1
ATOM 801 O O . GLY A 1 101 ? 15.945 -7.913 -12.120 1.00 88.06 101 GLY A O 1
ATOM 802 N N . PHE A 1 102 ? 15.899 -5.963 -11.015 1.00 90.12 102 PHE A N 1
ATOM 803 C CA . PHE A 1 102 ? 14.454 -5.913 -10.796 1.00 90.12 102 PHE A CA 1
ATOM 804 C C . PHE A 1 102 ? 13.958 -4.467 -10.724 1.00 90.12 102 PHE A C 1
ATOM 806 O O . PHE A 1 102 ? 14.728 -3.548 -10.448 1.00 90.12 102 PHE A O 1
ATOM 813 N N . LEU A 1 103 ? 12.654 -4.286 -10.934 1.00 91.50 103 LEU A N 1
ATOM 814 C CA . LEU A 1 103 ? 11.929 -3.081 -10.530 1.00 91.50 103 LEU A CA 1
ATOM 815 C C . LEU A 1 103 ? 11.341 -3.306 -9.138 1.00 91.50 103 LEU A C 1
ATOM 817 O O . LEU A 1 103 ? 10.773 -4.370 -8.889 1.00 91.50 103 LEU A O 1
ATOM 821 N N . ARG A 1 104 ? 11.446 -2.321 -8.241 1.00 93.75 104 ARG A N 1
ATOM 822 C CA . ARG A 1 104 ? 10.838 -2.394 -6.908 1.00 93.75 104 ARG A CA 1
ATOM 823 C C . ARG A 1 104 ? 9.774 -1.321 -6.740 1.00 93.75 104 ARG A C 1
ATOM 825 O O . ARG A 1 104 ? 9.985 -0.158 -7.068 1.00 93.75 104 ARG A O 1
ATOM 832 N N . MET A 1 105 ? 8.615 -1.726 -6.238 1.00 95.19 105 MET A N 1
ATOM 833 C CA . MET A 1 105 ? 7.425 -0.880 -6.153 1.00 95.19 105 MET A CA 1
ATOM 834 C C . MET A 1 105 ? 6.753 -1.119 -4.810 1.00 95.19 105 MET A C 1
ATOM 836 O O . MET A 1 105 ? 6.627 -2.267 -4.390 1.00 95.19 105 MET A O 1
ATOM 840 N N . ARG A 1 106 ? 6.299 -0.065 -4.144 1.00 96.12 106 ARG A N 1
ATOM 841 C CA . ARG A 1 106 ? 5.498 -0.172 -2.927 1.00 96.12 106 ARG A CA 1
ATOM 842 C C . ARG A 1 106 ? 4.029 -0.146 -3.316 1.00 96.12 106 ARG A C 1
ATOM 844 O O . ARG A 1 106 ? 3.570 0.825 -3.919 1.00 96.12 106 ARG A O 1
ATOM 851 N N . ILE A 1 107 ? 3.310 -1.224 -3.026 1.00 96.19 107 ILE A N 1
ATOM 852 C CA . ILE A 1 107 ? 1.941 -1.442 -3.499 1.00 96.19 107 ILE A CA 1
ATOM 853 C C . ILE A 1 107 ? 1.025 -1.713 -2.316 1.00 96.19 107 ILE A C 1
ATOM 855 O O . ILE A 1 107 ? 1.303 -2.596 -1.509 1.00 96.19 107 ILE A O 1
ATOM 859 N N . ASP A 1 108 ? -0.093 -0.997 -2.273 1.00 94.94 108 ASP A N 1
ATOM 860 C CA . ASP A 1 108 ? -1.270 -1.348 -1.486 1.00 94.94 108 ASP A CA 1
ATOM 861 C C . ASP A 1 108 ? -2.106 -2.365 -2.281 1.00 94.94 108 ASP A C 1
ATOM 863 O O . ASP A 1 108 ? -2.825 -1.997 -3.220 1.00 94.94 108 ASP A O 1
ATOM 867 N N . LEU A 1 109 ? -1.972 -3.645 -1.940 1.00 94.44 109 LEU A N 1
ATOM 868 C CA . LEU A 1 109 ? -2.579 -4.782 -2.636 1.00 94.44 109 LEU A CA 1
ATOM 869 C C . LEU A 1 109 ? -3.677 -5.448 -1.802 1.00 94.44 109 LEU A C 1
ATOM 871 O O . LEU A 1 109 ? -3.708 -5.335 -0.579 1.00 94.44 109 LEU A O 1
ATOM 875 N N . ASP A 1 110 ? -4.582 -6.139 -2.486 1.00 93.31 110 ASP A N 1
ATOM 876 C CA . ASP A 1 110 ? -5.622 -6.968 -1.872 1.00 93.31 110 ASP A CA 1
ATOM 877 C C . ASP A 1 110 ? -5.010 -8.311 -1.448 1.00 93.31 110 ASP A C 1
ATOM 879 O O . ASP A 1 110 ? -4.661 -9.137 -2.290 1.00 93.31 110 ASP A O 1
ATOM 883 N N . ALA A 1 111 ? -4.843 -8.505 -0.140 1.00 91.88 111 ALA A N 1
ATOM 884 C CA . ALA A 1 111 ? -4.210 -9.683 0.442 1.00 91.88 111 ALA A CA 1
ATOM 885 C C . ALA A 1 111 ? -5.129 -10.915 0.452 1.00 91.88 111 ALA A C 1
ATOM 887 O O . ALA A 1 111 ? -4.660 -12.015 0.740 1.00 91.88 111 ALA A O 1
ATOM 888 N N . SER A 1 112 ? -6.416 -10.760 0.114 1.00 91.06 112 SER A N 1
ATOM 889 C CA . SER A 1 112 ? -7.324 -11.894 -0.093 1.00 91.06 112 SER A CA 1
ATOM 890 C C . SER A 1 112 ? -7.093 -12.594 -1.438 1.00 91.06 112 SER A C 1
ATOM 892 O O . SER A 1 112 ? -7.572 -13.710 -1.651 1.00 91.06 112 SER A O 1
ATOM 894 N N . LYS A 1 113 ? -6.342 -11.958 -2.349 1.00 91.12 113 LYS A N 1
ATOM 895 C CA . LYS A 1 113 ? -6.059 -12.466 -3.692 1.00 91.12 113 LYS A CA 1
ATOM 896 C C . LYS A 1 113 ? -4.599 -12.903 -3.828 1.00 91.12 113 LYS A C 1
ATOM 898 O O . LYS A 1 113 ? -3.704 -12.265 -3.275 1.00 91.12 113 LYS A O 1
ATOM 903 N N . PRO A 1 114 ? -4.326 -13.967 -4.605 1.00 88.25 114 PRO A N 1
ATOM 904 C CA . PRO A 1 114 ? -2.958 -14.318 -4.947 1.00 88.25 114 PRO A CA 1
ATOM 905 C C . PRO A 1 114 ? -2.326 -13.218 -5.805 1.00 88.25 114 PRO A C 1
ATOM 907 O O . PRO A 1 114 ? -3.007 -12.532 -6.573 1.00 88.25 114 PRO A O 1
ATOM 910 N N . LEU A 1 115 ? -1.002 -13.091 -5.725 1.00 85.25 115 LEU A N 1
ATOM 911 C CA . LEU A 1 115 ? -0.266 -12.248 -6.661 1.00 85.25 115 LEU A CA 1
ATOM 912 C C . LEU A 1 115 ? -0.443 -12.776 -8.095 1.00 85.25 115 LEU A C 1
ATOM 914 O O . LEU A 1 115 ? -0.479 -13.995 -8.298 1.00 85.25 115 LEU A O 1
ATOM 918 N N . PRO A 1 116 ? -0.512 -11.890 -9.104 1.00 85.62 116 PRO A N 1
ATOM 919 C CA . PRO A 1 116 ? -0.507 -12.318 -10.494 1.00 85.62 116 PRO A CA 1
ATO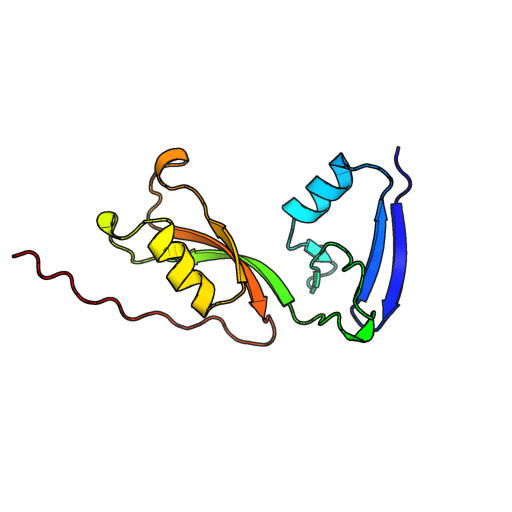M 920 C C . PRO A 1 116 ? 0.723 -13.198 -10.783 1.00 85.62 116 PRO A C 1
ATOM 922 O O . PRO A 1 116 ? 1.835 -12.811 -10.420 1.00 85.62 116 PRO A O 1
ATOM 925 N N . PRO A 1 117 ? 0.562 -14.352 -11.458 1.00 82.00 117 PRO A N 1
ATOM 926 C CA . PRO A 1 117 ? 1.648 -15.318 -11.650 1.00 82.00 117 PRO A CA 1
ATOM 927 C C . PRO A 1 117 ? 2.765 -14.802 -12.572 1.00 82.00 117 PRO A C 1
ATOM 929 O O . PRO A 1 117 ? 3.856 -15.362 -12.603 1.00 82.00 117 PRO A O 1
ATOM 932 N N . GLY A 1 118 ? 2.497 -13.745 -13.341 1.00 83.94 118 GLY A N 1
ATOM 933 C CA . GLY A 1 118 ? 3.446 -13.122 -14.253 1.00 83.94 118 GLY A CA 1
ATOM 934 C C . GLY A 1 118 ? 2.767 -12.111 -15.171 1.00 83.94 118 GLY A C 1
ATOM 935 O O . GLY A 1 118 ? 1.596 -11.763 -15.003 1.00 83.94 118 GLY A O 1
ATOM 936 N N . PHE A 1 119 ? 3.507 -11.632 -16.165 1.00 79.50 119 PHE A N 1
ATOM 937 C CA . PHE A 1 119 ? 3.017 -10.709 -17.184 1.00 79.50 119 PHE A CA 1
ATOM 938 C C . PHE A 1 119 ? 3.670 -11.042 -18.527 1.00 79.50 119 PHE A C 1
ATOM 940 O O . PHE A 1 119 ? 4.823 -11.459 -18.584 1.00 79.50 119 PHE A O 1
ATOM 947 N N . SER A 1 120 ? 2.924 -10.857 -19.616 1.00 79.44 120 SER A N 1
ATOM 948 C CA . SER A 1 120 ? 3.475 -10.987 -20.964 1.00 79.44 120 SER A CA 1
ATOM 949 C C . SER A 1 120 ? 4.206 -9.706 -21.356 1.00 79.44 120 SER A C 1
ATOM 951 O O . SER A 1 120 ? 3.684 -8.603 -21.155 1.00 79.44 120 SER A O 1
ATOM 953 N N . MET A 1 121 ? 5.403 -9.863 -21.915 1.00 74.19 121 MET A N 1
ATOM 954 C CA . MET A 1 121 ? 6.183 -8.781 -22.499 1.00 74.19 121 MET A CA 1
ATOM 955 C C . MET A 1 121 ? 6.252 -8.968 -24.013 1.00 74.19 121 MET A C 1
ATOM 957 O O . MET A 1 121 ? 6.613 -10.056 -24.464 1.00 74.19 121 MET A O 1
ATOM 961 N N . PRO A 1 122 ? 5.953 -7.932 -24.813 1.00 73.44 122 PRO A N 1
ATOM 962 C CA . PRO A 1 122 ? 6.248 -7.992 -26.233 1.00 73.44 122 PRO A CA 1
ATOM 963 C C . PRO A 1 122 ? 7.765 -8.110 -26.414 1.00 73.44 122 PRO A C 1
ATOM 965 O O . PRO A 1 122 ? 8.527 -7.338 -25.827 1.00 73.44 122 PRO A O 1
ATOM 968 N N . CYS A 1 123 ? 8.197 -9.082 -27.217 1.00 70.69 123 CYS A N 1
ATOM 969 C CA . CYS A 1 123 ? 9.594 -9.193 -27.615 1.00 70.69 123 CYS A CA 1
ATOM 970 C C . CYS A 1 123 ? 9.975 -7.921 -28.381 1.00 70.69 123 CYS A C 1
ATOM 972 O O . CYS A 1 123 ? 9.301 -7.560 -29.349 1.00 70.69 123 CYS A O 1
ATOM 974 N N . GLN A 1 124 ? 11.012 -7.211 -27.937 1.00 63.75 124 GLN A N 1
ATOM 975 C CA . GLN A 1 124 ? 11.492 -6.051 -28.677 1.00 63.75 124 GLN A CA 1
ATOM 976 C C . GLN A 1 124 ? 12.276 -6.561 -29.884 1.00 63.75 124 GLN A C 1
ATOM 978 O O . GLN A 1 124 ? 13.394 -7.047 -29.743 1.00 63.75 124 GLN A O 1
ATOM 983 N N . VAL A 1 125 ? 11.666 -6.488 -31.066 1.00 59.22 125 VAL A N 1
ATOM 984 C CA . VAL A 1 125 ? 12.373 -6.696 -32.330 1.00 59.22 125 VAL A CA 1
ATOM 985 C C . VAL A 1 125 ? 13.247 -5.461 -32.534 1.00 59.22 125 VAL A C 1
ATOM 987 O O . VAL A 1 125 ? 12.753 -4.402 -32.914 1.00 59.22 125 VAL A O 1
ATOM 990 N N . THR A 1 126 ? 14.527 -5.554 -32.186 1.00 58.09 126 THR A N 1
ATOM 991 C CA . THR A 1 126 ? 15.531 -4.588 -32.644 1.00 58.09 126 THR A CA 1
ATOM 992 C C . THR A 1 126 ? 15.620 -4.708 -34.162 1.00 58.09 126 THR A C 1
ATOM 994 O O . THR A 1 126 ? 16.088 -5.732 -34.661 1.00 58.09 126 THR A O 1
ATOM 997 N N . GLY A 1 127 ? 15.083 -3.710 -34.866 1.00 43.97 127 GLY A N 1
ATOM 998 C CA . GLY A 1 127 ? 15.342 -3.477 -36.287 1.00 43.97 127 GLY A CA 1
ATOM 999 C C . GLY A 1 127 ? 16.683 -2.797 -36.505 1.00 43.97 127 GLY A C 1
ATOM 1000 O O . GLY A 1 127 ? 17.164 -2.139 -35.553 1.00 43.97 127 GLY A O 1
#

Sequence (127 aa):
MGTIKVLWAKENVYSISVGDEAMVRRLMDGNPWFIKGFTFTVKYCPLYHSLDDIIPDRAIFWVQAHGFPRNMCSPGNARKLGARIGSVMEIEDVDEVGFKGFLRMRIDLDASKPLPPGFSMPCQVTG

Solvent-accessible surface area (backbone atoms only — not comparable to full-atom values): 8186 Å² total; per-residue (Å²): 131,66,64,75,47,79,42,87,72,54,92,86,39,69,48,76,48,67,76,37,68,73,58,52,49,52,52,52,71,54,42,51,38,73,59,96,86,40,83,42,60,66,73,83,80,65,94,86,58,59,79,81,74,62,71,72,54,50,38,40,40,81,45,75,46,69,86,60,57,74,95,61,66,40,73,71,49,48,51,61,54,38,57,76,62,26,50,66,76,45,68,65,55,45,86,82,74,50,82,79,69,51,47,45,33,31,28,48,23,58,65,86,52,80,77,75,94,72,81,92,73,83,81,82,79,82,124

InterPro domains:
  IPR040256 Uncharacterized protein At4g02000-like [PTHR31286] (4-119)

pLDDT: mean 87.28, std 9.34, range [43.97, 96.56]

Secondary structure (DSSP, 8-state):
-PPEEEEEEETTEEEEEES-HHHHHHHHHTPSEEETTEEE---PPPTT--GGG--TTEEEEEEEEES--GGG--HHHHHHHHTTTEEEEEE--HHHH---SEEEEEEEEETTSPPP-----------

Organism: Prunus armeniaca (NCBI:txid36596)

Foldseek 3Di:
DWDWDWADDDVLDIDIDTPDVVVVVVLQVPFFDADPNDTRHDDPDDPPDDPVPDDNQKGKDWDKAADDDPVQQDPVNVCVLLVVFAAWDDWDDCVVPPDPRITITTHTGRNVDDGDPHDDDDDDPDD

Radius of gyration: 17.88 Å; Cα contacts (8 Å, |Δi|>4): 160; chains: 1; bounding box: 39×29×61 Å